Protein AF-G3GUU9-F1 (afdb_monomer_lite)

Structure (mmCIF, N/CA/C/O backbone):
data_AF-G3GUU9-F1
#
_entry.id   AF-G3GUU9-F1
#
loop_
_atom_site.group_PDB
_atom_site.id
_atom_site.type_symbol
_atom_site.label_atom_id
_atom_site.label_alt_id
_atom_site.label_comp_id
_atom_site.label_asym_id
_atom_site.label_entity_id
_atom_site.label_seq_id
_atom_site.pdbx_PDB_ins_code
_atom_site.Cartn_x
_atom_site.Cartn_y
_atom_site.Cartn_z
_atom_site.occupancy
_atom_site.B_iso_or_equiv
_atom_site.auth_seq_id
_atom_site.auth_comp_id
_atom_site.auth_asym_id
_atom_site.auth_atom_id
_atom_site.pdbx_PDB_model_num
ATOM 1 N N . MET A 1 1 ? -14.980 0.338 18.628 1.00 68.81 1 MET A N 1
ATOM 2 C CA . MET A 1 1 ? -15.513 1.383 17.748 1.00 68.81 1 MET A CA 1
ATOM 3 C C . MET A 1 1 ? -17.019 1.517 17.893 1.00 68.81 1 MET A C 1
ATOM 5 O O . MET A 1 1 ? -17.473 2.637 17.793 1.00 68.81 1 MET A O 1
ATOM 9 N N . GLY A 1 2 ? -17.783 0.462 18.231 1.00 86.56 2 GLY A N 1
ATOM 10 C CA . GLY A 1 2 ? -19.208 0.637 18.574 1.00 86.56 2 GLY A CA 1
ATOM 11 C C . GLY A 1 2 ? -20.048 1.194 17.418 1.00 86.56 2 GLY A C 1
ATOM 12 O O . GLY A 1 2 ? -21.096 1.776 17.654 1.00 86.56 2 GLY A O 1
ATOM 13 N N . CYS A 1 3 ? -19.552 1.044 16.190 1.00 91.19 3 CYS A N 1
ATOM 14 C CA . CYS A 1 3 ? -20.166 1.488 14.951 1.00 91.19 3 CYS A CA 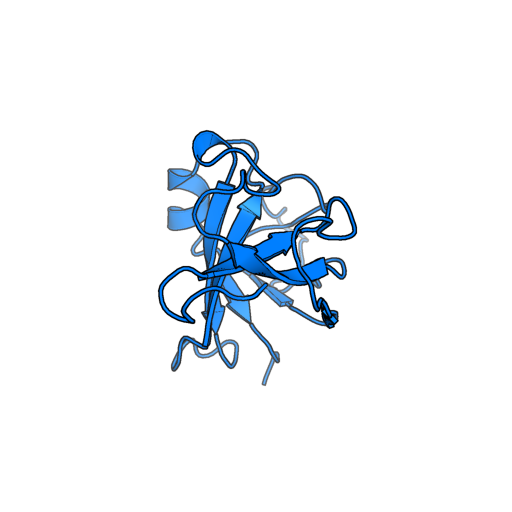1
ATOM 15 C C . CYS A 1 3 ? -20.437 0.277 14.054 1.00 91.19 3 CYS A C 1
ATOM 17 O O . CYS A 1 3 ? -19.918 -0.819 14.298 1.00 91.19 3 CYS A O 1
ATOM 19 N N . SER A 1 4 ? -21.249 0.486 13.022 1.00 95.06 4 SER A N 1
ATOM 20 C CA . SER A 1 4 ? -21.525 -0.532 12.016 1.00 95.06 4 SER A CA 1
ATOM 21 C C . SER A 1 4 ? -20.293 -0.804 11.139 1.00 95.06 4 SER A C 1
ATOM 23 O O . SER A 1 4 ? -19.448 0.071 10.940 1.00 95.06 4 SER A O 1
ATOM 25 N N . VAL A 1 5 ? -20.170 -2.037 10.636 1.00 95.31 5 VAL A N 1
ATOM 26 C CA . VAL A 1 5 ? -19.018 -2.491 9.830 1.00 95.31 5 VAL A CA 1
ATOM 27 C C . VAL A 1 5 ? -18.932 -1.744 8.497 1.00 95.31 5 VAL A C 1
ATOM 29 O O . VAL A 1 5 ? -17.839 -1.424 8.043 1.00 95.31 5 VAL A O 1
ATOM 32 N N . ASP A 1 6 ? -20.078 -1.414 7.907 1.00 95.94 6 ASP A N 1
ATOM 33 C CA . ASP A 1 6 ? -20.190 -0.614 6.681 1.00 95.94 6 ASP A CA 1
ATOM 34 C C . ASP A 1 6 ? -19.723 0.841 6.851 1.00 95.94 6 ASP A C 1
ATOM 36 O O . ASP A 1 6 ? -19.464 1.518 5.863 1.00 95.94 6 ASP A O 1
ATOM 40 N N . SER A 1 7 ? -19.572 1.311 8.092 1.00 95.69 7 SER A N 1
ATOM 41 C CA . SER A 1 7 ? -19.097 2.655 8.434 1.00 95.69 7 SER A CA 1
ATOM 42 C C . SER A 1 7 ? -17.574 2.713 8.613 1.00 95.69 7 SER A C 1
ATOM 44 O O . SER A 1 7 ? -17.040 3.709 9.110 1.00 95.69 7 SER A O 1
ATOM 46 N N . LEU A 1 8 ? -16.861 1.641 8.253 1.00 95.94 8 LEU A N 1
ATOM 47 C CA . LEU A 1 8 ? -15.406 1.547 8.315 1.00 95.94 8 LEU A CA 1
ATOM 48 C C . LEU A 1 8 ? -14.781 1.708 6.925 1.00 95.94 8 LEU A C 1
ATOM 50 O O . LEU A 1 8 ? -15.400 1.430 5.899 1.00 95.94 8 LEU A O 1
ATOM 54 N N . LYS A 1 9 ? -13.523 2.144 6.902 1.00 95.50 9 LYS A N 1
ATOM 55 C CA . LYS A 1 9 ? -12.659 2.146 5.720 1.00 95.50 9 LYS A CA 1
ATOM 56 C C . LYS A 1 9 ? -11.316 1.507 6.039 1.00 95.50 9 LYS A C 1
ATOM 58 O O . LYS A 1 9 ? -10.820 1.616 7.162 1.00 95.50 9 LYS A O 1
ATOM 63 N N . PHE A 1 10 ? -10.752 0.830 5.049 1.00 96.12 10 PHE A N 1
ATOM 64 C CA . PHE A 1 10 ? -9.432 0.225 5.136 1.00 96.12 10 PHE A CA 1
ATOM 65 C C . PHE A 1 10 ? -8.376 1.258 4.749 1.00 96.12 10 PHE A C 1
ATOM 67 O O . PHE A 1 10 ? -8.519 1.922 3.726 1.00 96.12 10 PHE A O 1
ATOM 74 N N . VAL A 1 11 ? -7.341 1.418 5.571 1.00 96.81 11 VAL A N 1
ATOM 75 C CA . VAL A 1 11 ? -6.274 2.400 5.338 1.00 96.81 11 VAL A CA 1
ATOM 76 C C . VAL A 1 11 ? -4.901 1.787 5.592 1.00 96.81 11 VAL A C 1
ATOM 78 O O . VAL A 1 11 ? -4.736 0.948 6.483 1.00 96.81 11 VAL A O 1
ATOM 81 N N . ALA A 1 12 ? -3.911 2.251 4.830 1.00 96.94 12 ALA A N 1
ATOM 82 C CA . ALA A 1 12 ? -2.499 1.926 4.994 1.00 96.94 12 ALA A CA 1
ATOM 83 C C . ALA A 1 12 ? -1.689 3.199 5.287 1.00 96.94 12 ALA A C 1
ATOM 85 O O . ALA A 1 12 ? -2.054 4.288 4.850 1.00 96.94 12 ALA A O 1
ATOM 86 N N . SER A 1 13 ? -0.599 3.078 6.047 1.00 96.88 13 SER A N 1
ATOM 87 C CA . SER A 1 13 ? 0.299 4.192 6.367 1.00 96.88 13 SER A CA 1
ATOM 88 C C . SER A 1 13 ? 1.749 3.745 6.517 1.00 96.88 13 SER A C 1
ATOM 90 O O . SER A 1 13 ? 2.069 2.841 7.292 1.00 96.88 13 SER A O 1
ATOM 92 N N . TRP A 1 14 ? 2.638 4.453 5.825 1.00 96.81 14 TRP A N 1
ATOM 93 C CA . TRP A 1 14 ? 4.090 4.433 6.010 1.00 96.81 14 TRP A CA 1
ATOM 94 C C . TRP A 1 14 ? 4.589 5.531 6.962 1.00 96.81 14 TRP A C 1
ATOM 96 O O . TRP A 1 14 ? 5.712 5.443 7.448 1.00 96.81 14 TRP A O 1
ATOM 106 N N . LYS A 1 15 ? 3.749 6.518 7.318 1.00 94.19 15 LYS A N 1
ATOM 107 C CA . LYS A 1 15 ? 4.087 7.580 8.294 1.00 94.19 15 LYS A CA 1
ATOM 108 C C . LYS A 1 15 ? 4.105 7.089 9.749 1.00 94.19 15 LYS A C 1
ATOM 110 O O . LYS A 1 15 ? 4.486 7.831 10.650 1.00 94.19 15 LYS A O 1
ATOM 115 N N . GLY A 1 16 ? 3.676 5.851 9.996 1.00 94.44 16 GLY A N 1
ATOM 116 C CA . GLY A 1 16 ? 3.630 5.240 11.321 1.00 94.44 16 GLY A CA 1
ATOM 117 C C . GLY A 1 16 ? 2.257 4.669 11.656 1.00 94.44 16 GLY A C 1
ATOM 118 O O . GLY A 1 16 ? 1.467 4.342 10.770 1.00 94.44 16 GLY A O 1
ATOM 119 N N . ARG A 1 17 ? 1.994 4.519 12.958 1.00 96.12 17 ARG A N 1
ATOM 120 C CA . ARG A 1 17 ? 0.757 3.918 13.468 1.00 96.12 17 ARG A CA 1
ATOM 121 C C . ARG A 1 17 ? -0.472 4.750 13.110 1.00 96.12 17 ARG A C 1
ATOM 123 O O . ARG A 1 17 ? -0.398 5.969 13.019 1.00 96.12 17 ARG A O 1
ATOM 130 N N . LEU A 1 18 ? -1.605 4.069 12.990 1.00 96.69 18 LEU A N 1
ATOM 131 C CA . LEU A 1 18 ? -2.929 4.631 12.739 1.00 96.69 18 LEU A CA 1
ATOM 132 C C . LEU A 1 18 ? -3.631 4.894 14.087 1.00 96.69 18 LEU A C 1
ATOM 134 O O . LEU A 1 18 ? -4.041 3.922 14.726 1.00 96.69 18 LEU A O 1
ATOM 138 N N . PRO A 1 19 ? -3.759 6.148 14.561 1.00 93.88 19 PRO A N 1
ATOM 139 C CA . PRO A 1 19 ? -4.336 6.434 15.881 1.00 93.88 19 PRO A CA 1
ATOM 140 C C . PRO A 1 19 ? -5.827 6.087 15.960 1.00 93.88 19 PRO A C 1
ATOM 142 O O . PRO A 1 19 ? -6.290 5.552 16.961 1.00 93.88 19 PRO A O 1
ATOM 145 N N . GLU A 1 20 ? -6.549 6.316 14.861 1.00 94.31 20 GLU A N 1
ATOM 146 C CA . GLU A 1 20 ? -7.994 6.075 14.745 1.00 94.31 20 GLU A CA 1
ATOM 147 C C . GLU A 1 20 ? -8.355 4.589 14.561 1.00 94.31 20 GLU A C 1
ATOM 149 O O . GLU A 1 20 ? -9.530 4.215 14.567 1.00 94.31 20 GLU A O 1
ATOM 154 N N . ALA A 1 21 ? -7.359 3.715 14.379 1.00 95.50 21 ALA A N 1
ATOM 155 C CA . ALA A 1 21 ? -7.577 2.288 14.185 1.00 95.50 21 ALA A CA 1
ATOM 156 C C . ALA A 1 21 ? -7.528 1.549 15.528 1.00 95.50 21 ALA A C 1
ATOM 158 O O . ALA A 1 21 ? -6.484 1.473 16.178 1.00 95.50 21 ALA A O 1
A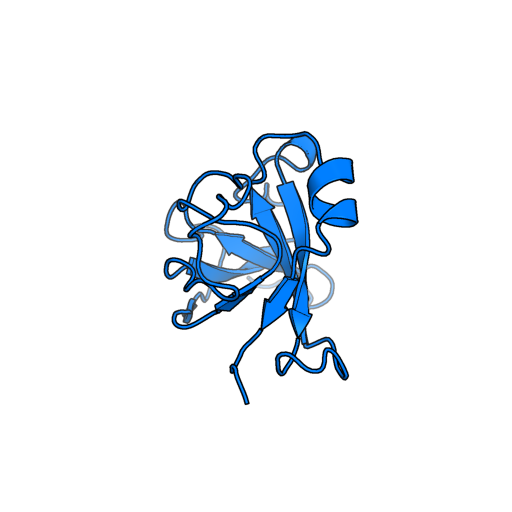TOM 159 N N . LYS A 1 22 ? -8.644 0.915 15.919 1.00 94.94 22 LYS A N 1
ATOM 160 C CA . LYS A 1 22 ? -8.700 0.093 17.148 1.00 94.94 22 LYS A CA 1
ATOM 161 C C . LYS A 1 22 ? -7.717 -1.084 17.108 1.00 94.94 22 LYS A C 1
ATOM 163 O O . LYS A 1 22 ? -7.145 -1.444 18.132 1.00 94.94 22 LYS A O 1
ATOM 168 N N . LEU A 1 23 ? -7.572 -1.706 15.940 1.00 95.62 23 LEU A N 1
ATOM 169 C CA . LEU A 1 23 ? -6.604 -2.762 15.667 1.00 95.62 23 LEU A CA 1
ATOM 170 C C . LEU A 1 23 ? -5.872 -2.401 14.378 1.00 95.62 23 LEU A C 1
ATOM 172 O O . LEU A 1 23 ? -6.498 -2.015 13.391 1.00 95.62 23 LEU A O 1
ATOM 176 N N . GLN A 1 24 ? -4.556 -2.555 14.402 1.00 96.88 24 GLN A N 1
ATOM 177 C CA . GLN A 1 24 ? -3.697 -2.352 13.248 1.00 96.88 24 GLN A CA 1
ATOM 178 C C . GLN A 1 24 ? -2.602 -3.410 13.237 1.00 96.88 24 GLN A C 1
ATOM 180 O O . GLN A 1 24 ? -2.165 -3.875 14.292 1.00 96.88 24 GLN A O 1
ATOM 185 N N . ILE A 1 25 ? -2.156 -3.764 12.041 1.00 97.62 25 ILE A N 1
ATOM 186 C CA . ILE A 1 25 ? -1.087 -4.729 11.811 1.00 97.62 25 ILE A CA 1
ATOM 187 C C . ILE A 1 25 ? 0.046 -4.060 11.047 1.00 97.62 25 ILE A C 1
ATOM 189 O O . ILE A 1 25 ? -0.191 -3.196 10.206 1.00 97.62 25 ILE A O 1
ATOM 193 N N . LYS A 1 26 ? 1.283 -4.456 11.349 1.00 97.75 26 LYS A N 1
ATOM 194 C CA . LYS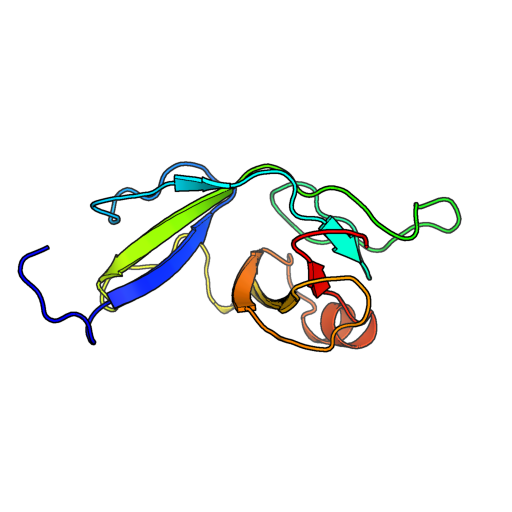 A 1 26 ? 2.449 -4.070 10.557 1.00 97.75 26 LYS A CA 1
ATOM 195 C C . LYS A 1 26 ? 2.642 -5.119 9.466 1.00 97.75 26 LYS A C 1
ATOM 197 O O . LYS A 1 26 ? 2.914 -6.272 9.787 1.00 97.75 26 LYS A O 1
ATOM 202 N N . ILE A 1 27 ? 2.495 -4.719 8.209 1.00 95.69 27 ILE A N 1
ATOM 203 C CA . ILE A 1 27 ? 2.717 -5.572 7.040 1.00 95.69 27 ILE A CA 1
ATOM 204 C C . ILE A 1 27 ? 4.080 -5.237 6.443 1.00 95.69 27 ILE A C 1
ATOM 206 O O . ILE A 1 27 ? 4.446 -4.071 6.318 1.00 95.69 27 ILE A O 1
ATOM 210 N N . SER A 1 28 ? 4.836 -6.267 6.083 1.00 96.06 28 SER A N 1
ATOM 211 C CA . SER A 1 28 ? 6.132 -6.176 5.410 1.00 96.06 28 SER A CA 1
ATOM 212 C C . SER A 1 28 ? 6.203 -7.189 4.273 1.00 96.06 28 SER A C 1
ATOM 214 O O . SER A 1 28 ? 5.407 -8.124 4.244 1.00 96.06 28 SER A O 1
ATOM 216 N N . GLY A 1 29 ? 7.184 -7.038 3.383 1.00 95.31 29 GLY A N 1
ATOM 217 C CA . GLY A 1 29 ? 7.410 -7.983 2.284 1.00 95.31 29 GLY A CA 1
ATOM 218 C C . GLY A 1 29 ? 6.510 -7.762 1.069 1.00 95.31 29 GLY A C 1
ATOM 219 O O . GLY A 1 29 ? 6.482 -8.613 0.189 1.00 95.31 29 GLY A O 1
ATOM 220 N N . LEU A 1 30 ? 5.796 -6.632 1.007 1.00 96.75 30 LEU A N 1
ATOM 221 C CA . LEU A 1 30 ? 5.151 -6.199 -0.229 1.00 96.75 30 LEU A CA 1
ATOM 222 C C . LEU A 1 30 ? 6.218 -5.855 -1.266 1.00 96.75 30 LEU A C 1
ATOM 224 O O . LEU A 1 30 ? 7.244 -5.250 -0.941 1.00 96.75 30 LEU A O 1
ATOM 228 N N . LEU A 1 31 ? 5.938 -6.229 -2.505 1.00 96.94 31 LEU A N 1
ATOM 229 C CA . LEU A 1 31 ? 6.773 -5.950 -3.661 1.00 96.94 31 LEU A CA 1
ATOM 230 C C . LEU A 1 31 ? 6.071 -4.931 -4.559 1.00 96.94 31 LEU A C 1
ATOM 232 O O . LEU A 1 31 ? 4.841 -4.894 -4.589 1.00 96.94 31 LEU A O 1
ATOM 236 N N . LEU A 1 32 ? 6.854 -4.115 -5.256 1.00 97.06 32 LEU A N 1
ATOM 237 C CA . LEU A 1 32 ? 6.413 -3.036 -6.133 1.00 97.06 32 LEU A CA 1
ATOM 238 C C . LEU A 1 32 ? 7.090 -3.161 -7.498 1.00 97.06 32 LEU A C 1
ATOM 240 O O . LEU A 1 32 ? 8.305 -3.351 -7.590 1.00 97.06 32 LEU A O 1
ATOM 244 N N . GLU A 1 33 ? 6.292 -3.001 -8.546 1.00 96.12 33 GLU A N 1
ATOM 245 C CA . GLU A 1 33 ? 6.730 -2.906 -9.939 1.00 96.12 33 GLU A CA 1
ATOM 246 C C . GLU A 1 33 ? 6.215 -1.600 -10.557 1.00 96.12 33 GLU A C 1
ATOM 248 O O . GLU A 1 33 ? 5.225 -1.031 -10.095 1.00 96.12 33 GLU A O 1
ATOM 253 N N . GLY A 1 34 ? 6.897 -1.122 -11.602 1.00 94.94 34 GLY A N 1
ATOM 254 C CA . GLY A 1 34 ? 6.536 0.081 -12.361 1.00 94.94 34 GLY A CA 1
ATOM 255 C C . GLY A 1 34 ? 7.116 1.380 -11.797 1.00 94.94 34 GLY A C 1
ATOM 256 O O . GLY A 1 34 ? 7.265 2.354 -12.528 1.00 94.94 34 GLY A O 1
ATOM 257 N N . CYS A 1 35 ? 7.512 1.398 -10.526 1.00 95.75 35 CYS A N 1
ATOM 258 C CA . CYS A 1 35 ? 8.172 2.536 -9.891 1.00 95.75 35 CYS A CA 1
ATOM 259 C C . CYS A 1 35 ? 8.979 2.104 -8.660 1.00 95.75 35 CYS A C 1
ATOM 261 O O . CYS A 1 35 ? 8.968 0.939 -8.257 1.00 95.75 35 CYS A O 1
ATOM 263 N N . SER A 1 36 ? 9.677 3.070 -8.069 1.00 95.69 36 SER A N 1
ATOM 264 C CA . SER A 1 36 ? 10.356 2.946 -6.782 1.00 95.69 36 SER A CA 1
ATOM 265 C C . SER A 1 36 ? 9.607 3.747 -5.718 1.00 95.69 36 SER A C 1
ATOM 267 O O . SER A 1 36 ? 8.933 4.730 -6.027 1.00 95.69 36 SER A O 1
ATOM 269 N N . PHE A 1 37 ? 9.723 3.335 -4.454 1.00 96.25 37 PHE A N 1
ATOM 270 C CA . PHE A 1 37 ? 9.055 3.996 -3.332 1.00 96.25 37 PHE A CA 1
ATOM 271 C C . PHE A 1 37 ? 9.976 4.139 -2.122 1.00 96.25 37 PHE A C 1
ATOM 273 O O . PHE A 1 37 ? 10.524 3.153 -1.629 1.00 96.25 37 PHE A O 1
ATOM 280 N N . ASP A 1 38 ? 10.105 5.364 -1.608 1.00 94.12 38 ASP A N 1
ATOM 281 C CA . ASP A 1 38 ? 11.008 5.701 -0.496 1.00 94.12 38 ASP A CA 1
ATOM 282 C C . ASP A 1 38 ? 10.324 5.743 0.887 1.00 94.12 38 ASP A C 1
ATOM 284 O O . ASP A 1 38 ? 10.972 6.023 1.895 1.00 94.12 38 ASP A O 1
ATOM 288 N N . GLY A 1 39 ? 9.017 5.459 0.955 1.00 93.25 39 GLY A N 1
ATOM 289 C CA . GLY A 1 39 ? 8.199 5.592 2.169 1.00 93.25 39 GLY A CA 1
ATOM 290 C C . GLY A 1 39 ? 7.341 6.854 2.214 1.00 93.25 39 GLY A C 1
ATOM 291 O O . GLY A 1 39 ? 6.361 6.895 2.960 1.00 93.25 39 GLY A O 1
ATOM 292 N N . ASN A 1 40 ? 7.673 7.856 1.402 1.00 93.50 40 ASN A N 1
ATOM 293 C CA . ASN A 1 40 ? 6.989 9.143 1.356 1.00 93.50 40 ASN A CA 1
ATOM 294 C C . ASN A 1 40 ? 6.433 9.476 -0.029 1.00 93.50 40 ASN A C 1
ATOM 296 O O . ASN A 1 40 ? 5.398 10.132 -0.099 1.00 93.50 40 ASN A O 1
ATOM 300 N N . ARG A 1 41 ? 7.099 9.066 -1.112 1.00 94.94 41 ARG A N 1
ATOM 301 C CA . ARG A 1 41 ? 6.671 9.334 -2.491 1.00 94.94 41 ARG A CA 1
ATOM 302 C C . ARG A 1 41 ? 7.141 8.258 -3.463 1.00 94.94 41 ARG A C 1
ATOM 304 O O . ARG A 1 41 ? 8.101 7.534 -3.194 1.00 94.94 41 ARG A O 1
ATOM 311 N N . LEU A 1 42 ? 6.474 8.199 -4.612 1.00 96.44 42 LEU A N 1
ATOM 312 C CA . LEU A 1 42 ? 6.910 7.405 -5.755 1.00 96.44 42 LEU A CA 1
ATOM 313 C C . LEU A 1 42 ? 8.013 8.141 -6.530 1.00 96.44 42 LEU A C 1
ATOM 315 O O . LEU A 1 42 ? 8.062 9.373 -6.559 1.00 96.44 42 LEU A O 1
ATOM 319 N N . SER A 1 43 ? 8.891 7.376 -7.168 1.00 95.62 43 SER A N 1
ATOM 320 C CA . SER A 1 43 ? 9.886 7.877 -8.113 1.00 95.62 43 SER A CA 1
ATOM 321 C C . SER A 1 43 ? 10.019 6.944 -9.311 1.00 95.62 43 SER A C 1
ATOM 323 O O . SER A 1 43 ? 9.775 5.740 -9.213 1.00 95.62 43 SER A O 1
ATOM 325 N N . GLU A 1 44 ? 10.446 7.497 -10.443 1.00 95.50 44 GLU A N 1
ATOM 326 C CA . GLU A 1 44 ? 10.774 6.710 -11.629 1.00 95.50 44 GLU A CA 1
ATOM 327 C C . GLU A 1 44 ? 11.928 5.742 -11.363 1.00 95.50 44 GLU A C 1
ATOM 329 O O . GLU A 1 44 ? 12.853 6.030 -10.596 1.00 95.50 44 GLU A O 1
ATOM 334 N N . ASN A 1 45 ? 11.873 4.604 -12.047 1.00 94.00 45 ASN A N 1
ATOM 335 C CA . ASN A 1 45 ? 12.976 3.659 -12.093 1.00 94.00 45 ASN A CA 1
ATOM 336 C C . ASN A 1 45 ? 14.072 4.167 -13.040 1.00 94.00 45 ASN A C 1
ATOM 338 O O . ASN A 1 45 ? 13.798 4.781 -14.068 1.00 94.00 45 ASN A O 1
ATOM 342 N N . GLN A 1 46 ? 15.322 3.882 -12.691 1.00 93.06 46 GLN A N 1
ATOM 343 C CA . GLN A 1 46 ? 16.499 4.124 -13.526 1.00 93.06 46 GLN A CA 1
ATOM 344 C C . GLN A 1 46 ? 16.794 2.911 -14.419 1.00 93.06 46 GLN A C 1
ATOM 346 O O . GLN A 1 46 ? 16.253 1.826 -14.207 1.00 93.06 46 GLN A O 1
ATOM 351 N N . HIS A 1 47 ? 17.682 3.072 -15.405 1.00 91.19 47 HIS A N 1
ATOM 352 C CA . HIS A 1 47 ? 18.026 2.001 -16.356 1.00 91.19 47 HIS A CA 1
ATOM 353 C C . HIS A 1 47 ? 18.579 0.726 -15.689 1.00 91.19 47 HIS A C 1
ATOM 355 O O . HIS A 1 47 ? 18.445 -0.367 -16.230 1.00 91.19 47 HIS A O 1
ATOM 361 N N . ASP A 1 48 ? 19.208 0.883 -14.528 1.00 93.88 48 ASP A N 1
ATOM 362 C CA . ASP A 1 48 ? 19.832 -0.150 -13.706 1.00 93.88 48 ASP A CA 1
ATOM 363 C C . ASP A 1 48 ? 18.959 -0.556 -12.509 1.00 93.88 48 ASP A C 1
ATOM 365 O O . ASP A 1 48 ? 19.377 -1.362 -11.676 1.00 93.88 48 ASP A O 1
ATOM 369 N N . SER A 1 49 ? 17.742 -0.011 -12.405 1.00 92.75 49 SER A N 1
ATOM 370 C CA . SER A 1 49 ? 16.810 -0.394 -11.349 1.00 92.75 49 SER A CA 1
ATOM 371 C C . SER A 1 49 ? 16.331 -1.833 -11.534 1.00 92.75 49 SER A C 1
ATOM 373 O O . SER A 1 49 ? 16.103 -2.277 -12.663 1.00 92.75 49 SER A O 1
ATOM 375 N N . PRO A 1 50 ? 16.136 -2.578 -10.434 1.00 91.56 50 PRO A N 1
ATOM 376 C CA . PRO A 1 50 ? 15.568 -3.912 -10.520 1.00 91.56 50 PRO A CA 1
ATOM 377 C C . PRO A 1 50 ? 14.133 -3.839 -11.058 1.00 91.56 50 PRO A C 1
ATOM 379 O O . PRO A 1 50 ? 13.405 -2.887 -10.780 1.00 91.56 50 PRO A O 1
ATOM 382 N N . SER A 1 51 ? 13.699 -4.877 -11.779 1.00 90.25 51 SER A N 1
ATOM 383 C CA . SER A 1 51 ? 12.320 -4.964 -12.288 1.00 90.25 51 SER A CA 1
ATOM 384 C C . SER A 1 51 ? 11.280 -4.956 -11.162 1.00 90.25 51 SER A C 1
ATOM 386 O O . SER A 1 51 ? 10.176 -4.457 -11.343 1.00 90.25 51 SER A O 1
ATOM 388 N N . VAL A 1 52 ? 11.659 -5.474 -9.989 1.00 93.25 52 VAL A N 1
ATOM 389 C CA . VAL A 1 52 ? 10.828 -5.537 -8.786 1.00 93.25 52 VAL A CA 1
ATOM 390 C C . VAL A 1 52 ? 11.611 -4.989 -7.600 1.00 93.25 52 VAL A C 1
ATOM 392 O O . VAL A 1 52 ? 12.760 -5.375 -7.377 1.00 93.25 52 VAL A O 1
ATOM 395 N N . SER A 1 53 ? 10.976 -4.126 -6.810 1.00 93.88 53 SER A N 1
ATOM 396 C CA . SER A 1 53 ? 11.549 -3.551 -5.593 1.00 93.88 53 SER A CA 1
ATOM 397 C C . SER A 1 53 ? 10.735 -3.926 -4.353 1.00 93.88 53 SER A C 1
ATOM 399 O O . SER A 1 53 ? 9.521 -4.111 -4.410 1.00 93.88 53 SER A O 1
ATOM 401 N N . SER A 1 54 ? 11.407 -4.063 -3.211 1.00 93.81 54 SER A N 1
ATOM 402 C CA . SER A 1 54 ? 10.737 -4.275 -1.925 1.00 93.81 54 SER A CA 1
ATOM 403 C C . SER A 1 54 ? 10.231 -2.953 -1.362 1.00 93.81 54 SER A C 1
ATOM 405 O O . SER A 1 54 ? 10.953 -1.958 -1.351 1.00 93.81 54 SER A O 1
ATOM 407 N N . VAL A 1 55 ? 9.023 -2.965 -0.809 1.00 95.75 55 VAL A N 1
ATOM 408 C CA . VAL A 1 55 ? 8.409 -1.796 -0.174 1.00 95.75 55 VAL A CA 1
ATOM 409 C C . VAL A 1 55 ? 8.700 -1.796 1.324 1.00 95.75 55 VAL A C 1
ATOM 411 O O . VAL A 1 55 ? 8.722 -2.845 1.978 1.00 95.75 55 VAL A O 1
ATOM 414 N N . LEU A 1 56 ? 8.888 -0.604 1.898 1.00 95.88 56 LEU A N 1
ATOM 415 C CA . LEU A 1 56 ? 9.004 -0.445 3.346 1.00 95.88 56 LEU A CA 1
ATOM 416 C C . LEU A 1 56 ? 7.773 -1.024 4.070 1.00 95.88 56 LEU A C 1
ATOM 418 O O . LEU A 1 56 ? 6.658 -0.961 3.544 1.00 95.88 56 LEU A O 1
ATOM 422 N N . PRO A 1 57 ? 7.928 -1.555 5.296 1.00 97.12 57 PRO A N 1
ATOM 423 C CA . PRO A 1 57 ? 6.785 -2.000 6.077 1.00 97.12 57 PRO A CA 1
ATOM 424 C C . PRO A 1 57 ? 5.801 -0.859 6.357 1.00 97.12 57 PRO A C 1
ATOM 426 O O . PRO A 1 57 ? 6.219 0.245 6.703 1.00 97.12 57 PRO A O 1
ATOM 429 N N . CYS A 1 58 ? 4.506 -1.148 6.304 1.00 97.19 58 CYS A N 1
ATOM 430 C CA . CYS A 1 58 ? 3.441 -0.193 6.609 1.00 97.19 58 CYS A CA 1
ATOM 431 C C . CYS A 1 58 ? 2.501 -0.717 7.691 1.00 97.19 58 CYS A C 1
ATOM 433 O O . CYS A 1 58 ? 2.453 -1.913 7.985 1.00 97.19 58 CYS A O 1
ATOM 435 N N . PHE A 1 59 ? 1.744 0.192 8.294 1.00 97.94 59 PHE A N 1
ATOM 436 C CA . PHE A 1 59 ? 0.637 -0.144 9.176 1.00 97.94 59 PHE A CA 1
ATOM 437 C C . PHE A 1 59 ? -0.658 -0.159 8.379 1.00 97.94 59 PHE A C 1
ATOM 439 O O . PHE A 1 59 ? -0.946 0.797 7.666 1.00 97.94 59 PHE A O 1
ATOM 446 N N . MET A 1 60 ? -1.446 -1.220 8.528 1.00 97.69 60 MET A N 1
ATOM 447 C CA . MET A 1 60 ? -2.767 -1.337 7.919 1.00 97.69 60 MET A CA 1
ATOM 448 C C . MET A 1 60 ? -3.828 -1.599 8.982 1.00 97.69 60 MET A C 1
ATOM 450 O O . MET A 1 60 ? -3.575 -2.293 9.972 1.00 97.69 60 MET A O 1
ATOM 454 N N . GLY A 1 61 ? -5.022 -1.051 8.783 1.00 97.12 61 GLY A N 1
ATOM 455 C CA . GLY A 1 61 ? -6.126 -1.215 9.718 1.00 97.12 61 GLY A CA 1
ATOM 456 C C . GLY A 1 61 ? -7.427 -0.602 9.222 1.00 97.12 61 GLY A C 1
ATOM 457 O O . GLY A 1 61 ? -7.485 0.015 8.162 1.00 97.12 61 GLY A O 1
ATOM 458 N N . TRP A 1 62 ? -8.474 -0.783 10.023 1.00 97.06 62 TRP A N 1
ATOM 459 C CA . TRP A 1 62 ? -9.790 -0.202 9.773 1.00 97.06 62 TRP A CA 1
ATOM 460 C C . TRP A 1 62 ? -9.998 1.028 10.652 1.00 97.06 62 TRP A C 1
ATOM 462 O O . TRP A 1 62 ? -9.809 0.953 11.870 1.00 97.06 62 TRP A O 1
ATOM 472 N N . THR A 1 63 ? -10.422 2.132 10.044 1.00 96.31 63 THR A N 1
ATOM 473 C CA . THR A 1 63 ? -10.803 3.375 10.730 1.00 96.31 63 THR A CA 1
ATOM 474 C C . THR A 1 63 ? -12.247 3.747 10.381 1.00 96.31 63 THR A C 1
ATOM 476 O O . THR A 1 63 ? -12.769 3.269 9.371 1.00 96.31 63 THR A O 1
ATOM 479 N N . PRO A 1 64 ? -12.943 4.565 11.189 1.00 95.62 64 PRO A N 1
ATOM 480 C CA . PRO A 1 64 ? -14.255 5.079 10.805 1.00 95.62 64 PRO A CA 1
ATOM 481 C C . PRO A 1 64 ? -14.169 5.929 9.528 1.00 95.62 64 PRO A C 1
ATOM 483 O O . PRO A 1 64 ? -13.215 6.676 9.324 1.00 95.62 64 PRO A O 1
ATOM 486 N N . GLN A 1 65 ? -15.176 5.859 8.658 1.00 93.94 65 GLN A N 1
ATOM 487 C CA . GLN A 1 65 ? -15.170 6.602 7.389 1.00 93.94 65 GLN A CA 1
ATOM 488 C C . GLN A 1 65 ? -15.064 8.120 7.576 1.00 93.94 65 GLN A C 1
ATOM 490 O O . GLN A 1 65 ? -14.393 8.782 6.780 1.00 93.94 65 GLN A O 1
ATOM 495 N N . SER A 1 66 ? -15.661 8.642 8.651 1.00 91.06 66 SER A N 1
ATOM 496 C CA . SER A 1 66 ? -15.686 10.063 9.006 1.00 91.06 66 SER A CA 1
ATOM 497 C C . SER A 1 66 ? -14.345 10.629 9.486 1.00 91.06 66 SER A C 1
ATOM 499 O O . SER A 1 66 ? -14.217 11.847 9.583 1.00 91.06 66 SER A O 1
ATOM 501 N N . THR A 1 67 ? -13.345 9.795 9.793 1.00 91.94 67 THR A N 1
ATOM 502 C CA . THR A 1 67 ? -12.028 10.284 10.227 1.00 91.94 67 THR A CA 1
ATOM 503 C C . THR A 1 67 ? -11.161 10.653 9.031 1.00 91.94 67 THR A C 1
ATOM 505 O O . THR A 1 67 ? -11.225 10.007 7.985 1.00 91.94 67 THR A O 1
ATOM 508 N N . TYR A 1 68 ? -10.274 11.632 9.180 1.00 89.50 68 TYR A N 1
ATOM 509 C CA . TYR A 1 68 ? -9.274 11.918 8.151 1.00 89.50 68 TYR A CA 1
ATOM 510 C C . TYR A 1 68 ? -8.335 10.719 7.945 1.00 89.50 68 TYR A C 1
ATOM 512 O O . TYR A 1 68 ? -8.029 9.977 8.881 1.00 89.50 68 TYR A O 1
ATOM 520 N N . GLY A 1 69 ? -7.943 10.485 6.691 1.00 89.00 69 GLY A N 1
ATOM 521 C CA . GLY A 1 69 ? -6.952 9.468 6.347 1.00 89.00 69 GLY A CA 1
ATOM 522 C C . GLY A 1 69 ? -5.527 9.908 6.715 1.00 89.00 69 GLY A C 1
ATOM 523 O O . GLY A 1 69 ? -5.303 11.079 7.019 1.00 89.00 69 GLY A O 1
ATOM 524 N N . PRO A 1 70 ? -4.545 8.991 6.670 1.00 92.19 70 PRO A N 1
ATOM 525 C CA . PRO A 1 70 ? -3.136 9.319 6.926 1.00 92.19 70 PRO A CA 1
ATOM 526 C C . PRO A 1 70 ? -2.499 10.216 5.845 1.00 92.19 70 PRO A C 1
ATOM 528 O O . PRO A 1 70 ? -1.428 10.797 6.063 1.00 92.19 70 PRO A O 1
ATOM 531 N N . TYR A 1 71 ? -3.153 10.332 4.689 1.00 93.00 71 TYR A N 1
ATOM 532 C CA . TYR A 1 71 ? -2.715 11.107 3.536 1.00 93.00 71 TYR A CA 1
ATOM 533 C C . TYR A 1 71 ? -3.872 11.929 2.966 1.00 93.00 71 TYR A C 1
ATOM 535 O O . TYR A 1 71 ? -5.039 11.556 3.127 1.00 93.00 71 TYR A O 1
ATOM 543 N N . SER A 1 72 ? -3.540 13.039 2.303 1.00 89.88 72 SER A N 1
ATOM 544 C CA . SER A 1 72 ? -4.510 13.789 1.509 1.00 89.88 72 SER A CA 1
ATOM 545 C C . SER A 1 72 ? -4.890 12.982 0.259 1.00 89.88 72 SER A C 1
ATOM 547 O O . SER A 1 72 ? -3.991 12.403 -0.356 1.00 89.88 72 SER A O 1
ATOM 549 N N . PRO A 1 73 ? -6.170 12.958 -0.161 1.00 86.00 73 PRO A N 1
ATOM 550 C CA . PRO A 1 73 ? -6.585 12.287 -1.395 1.00 86.00 73 PRO A CA 1
ATOM 551 C C . PRO A 1 73 ? -5.800 12.743 -2.633 1.00 86.00 73 PRO A C 1
ATOM 553 O O . PRO A 1 73 ? -5.496 11.928 -3.495 1.00 86.00 73 PRO A O 1
ATOM 556 N N . ASP A 1 74 ? -5.408 14.018 -2.685 1.00 88.50 74 ASP A N 1
ATOM 557 C CA . ASP A 1 74 ? -4.685 14.596 -3.827 1.00 88.50 74 ASP A CA 1
ATOM 558 C C . ASP A 1 74 ? -3.198 14.193 -3.873 1.00 88.50 74 ASP A C 1
ATOM 560 O O . ASP A 1 74 ? -2.538 14.317 -4.905 1.00 88.50 74 ASP A O 1
ATOM 564 N N . GLU A 1 75 ? -2.655 13.692 -2.760 1.00 90.38 75 GLU A N 1
ATOM 565 C CA . GLU A 1 75 ? -1.249 13.285 -2.632 1.00 90.38 75 GLU A CA 1
ATOM 566 C C . GLU A 1 75 ? -1.047 11.778 -2.833 1.00 90.38 75 GLU A C 1
ATOM 568 O O . GLU A 1 75 ? 0.092 11.298 -2.853 1.00 90.38 75 GLU A O 1
ATOM 573 N N . CYS A 1 76 ? -2.134 11.024 -2.986 1.00 95.06 76 CYS A N 1
ATOM 574 C CA . CYS A 1 76 ? -2.124 9.573 -3.080 1.00 95.06 76 CYS A CA 1
ATOM 575 C C . CYS A 1 76 ? -2.580 9.070 -4.443 1.00 95.06 76 CYS A C 1
ATOM 577 O O . CYS A 1 76 ? -3.352 9.707 -5.149 1.00 95.06 76 CYS A O 1
ATOM 579 N N . ILE A 1 77 ? -2.120 7.868 -4.770 1.00 96.44 77 ILE A N 1
ATOM 580 C CA . ILE A 1 77 ? -2.669 7.051 -5.843 1.00 96.44 77 ILE A CA 1
ATOM 581 C C . ILE A 1 77 ? -3.116 5.712 -5.260 1.00 96.44 77 ILE A C 1
ATOM 583 O O . ILE A 1 77 ? -2.429 5.135 -4.414 1.00 96.44 77 ILE A O 1
ATOM 587 N N . SER A 1 78 ? -4.270 5.221 -5.707 1.00 96.19 78 SER A N 1
ATOM 588 C CA . SER A 1 78 ? -4.770 3.909 -5.303 1.00 96.19 78 SER A CA 1
ATOM 589 C C . SER A 1 78 ? -4.120 2.832 -6.168 1.00 96.19 78 SER A C 1
ATOM 591 O O . SER A 1 78 ? -4.425 2.723 -7.357 1.00 96.19 78 SER A O 1
ATOM 593 N N . LEU A 1 79 ? -3.201 2.055 -5.589 1.00 97.25 79 LEU A N 1
ATOM 594 C CA . LEU A 1 79 ? -2.517 0.973 -6.298 1.00 97.25 79 LEU A CA 1
ATOM 595 C C . LEU A 1 79 ? -3.168 -0.380 -5.991 1.00 97.25 79 LEU A C 1
ATOM 597 O O . LEU A 1 79 ? -3.444 -0.674 -4.821 1.00 97.25 79 LEU A O 1
ATOM 601 N N . PRO A 1 80 ? -3.376 -1.236 -7.008 1.00 97.75 80 PRO A N 1
ATOM 602 C CA . PRO A 1 80 ? -3.842 -2.594 -6.789 1.00 97.75 80 PRO A CA 1
ATOM 603 C C . PRO A 1 80 ? -2.748 -3.439 -6.131 1.00 97.75 80 PRO A C 1
ATOM 605 O O . PRO A 1 80 ? -1.576 -3.384 -6.510 1.00 97.75 80 PRO A O 1
ATOM 608 N N . VAL A 1 81 ? -3.157 -4.261 -5.167 1.00 97.88 81 VAL A N 1
ATOM 609 C CA . VAL A 1 81 ? -2.342 -5.322 -4.574 1.00 97.88 81 VAL A CA 1
ATOM 610 C C . VAL A 1 81 ? -2.785 -6.648 -5.176 1.00 97.88 81 VAL A C 1
ATOM 612 O O . VAL A 1 81 ? -3.864 -7.154 -4.859 1.00 97.88 81 VAL A O 1
ATOM 615 N N . TYR A 1 82 ? -1.956 -7.219 -6.039 1.00 97.81 82 TYR A N 1
ATOM 616 C CA . TYR A 1 82 ? -2.187 -8.522 -6.648 1.00 97.81 82 TYR A CA 1
ATOM 617 C C . TYR A 1 82 ? -1.677 -9.663 -5.768 1.00 97.81 82 TYR A C 1
ATOM 619 O O . TYR A 1 82 ? -0.808 -9.496 -4.907 1.00 97.81 82 TYR A O 1
ATOM 627 N N . THR A 1 83 ? -2.200 -10.865 -6.003 1.00 96.38 83 THR A N 1
ATOM 628 C CA . THR A 1 83 ? -1.661 -12.077 -5.377 1.00 96.38 83 THR A CA 1
ATOM 629 C C . THR A 1 83 ? -0.213 -12.333 -5.777 1.00 96.38 83 THR A C 1
ATOM 631 O O . THR A 1 83 ? 0.552 -12.803 -4.944 1.00 96.38 83 THR A O 1
ATOM 634 N N . SER A 1 84 ? 0.156 -12.027 -7.020 1.00 94.75 84 SER A N 1
ATOM 635 C CA . SER A 1 84 ? 1.471 -12.296 -7.606 1.00 94.75 84 SER A CA 1
ATOM 636 C C . SER A 1 84 ? 1.713 -11.446 -8.862 1.00 94.75 84 SER A C 1
ATOM 638 O O . SER A 1 84 ? 0.844 -10.657 -9.248 1.00 94.75 84 SER A O 1
ATOM 640 N N . ALA A 1 85 ? 2.889 -11.588 -9.481 1.00 91.56 85 ALA A N 1
ATOM 641 C CA . ALA A 1 85 ? 3.311 -10.808 -10.647 1.00 91.56 85 ALA A CA 1
ATOM 642 C C . ALA A 1 85 ? 2.472 -11.071 -11.916 1.00 91.56 85 ALA A C 1
ATOM 644 O O . ALA A 1 85 ? 2.455 -10.241 -12.819 1.00 91.56 85 ALA A O 1
ATOM 645 N N . GLU A 1 86 ? 1.719 -12.173 -11.975 1.00 93.62 86 GLU A N 1
ATOM 646 C CA . GLU A 1 86 ? 0.822 -12.502 -13.093 1.00 93.62 86 GLU A CA 1
ATOM 647 C C . GLU A 1 86 ? -0.409 -11.581 -13.164 1.00 93.62 86 GLU A C 1
ATOM 649 O O . GLU A 1 86 ? -1.071 -11.511 -14.194 1.00 93.62 86 GLU A O 1
ATOM 654 N N . ARG A 1 87 ? -0.709 -10.842 -12.084 1.00 93.94 87 ARG A N 1
ATOM 655 C CA . ARG A 1 87 ? -1.834 -9.891 -11.992 1.00 93.94 87 ARG A CA 1
ATOM 656 C C . ARG A 1 87 ? -3.229 -10.508 -12.216 1.00 93.94 87 ARG A C 1
ATOM 658 O O . ARG A 1 87 ? -4.181 -9.793 -12.516 1.00 93.94 87 ARG A O 1
ATOM 665 N N . ASP A 1 88 ? -3.385 -11.808 -11.965 1.00 94.94 88 ASP A N 1
ATOM 666 C CA . ASP A 1 88 ? -4.653 -12.534 -12.160 1.00 94.94 88 ASP A CA 1
ATOM 667 C C . ASP A 1 88 ? -5.768 -12.119 -11.188 1.00 94.94 88 ASP A C 1
ATOM 669 O O . ASP A 1 88 ? -6.955 -12.157 -11.522 1.00 94.94 88 ASP A O 1
ATOM 673 N N . ARG A 1 89 ? -5.410 -11.760 -9.946 1.00 95.81 89 ARG A N 1
ATOM 674 C CA . ARG A 1 89 ? -6.383 -11.463 -8.887 1.00 95.81 89 ARG A CA 1
ATOM 675 C C . ARG A 1 89 ? -5.954 -10.302 -8.004 1.00 95.81 89 ARG A C 1
ATOM 677 O O . ARG A 1 89 ? -4.914 -10.358 -7.347 1.00 95.81 89 ARG A O 1
ATOM 684 N N . VAL A 1 90 ? -6.826 -9.299 -7.915 1.00 97.56 90 VAL A N 1
ATOM 685 C CA . VAL A 1 90 ? -6.709 -8.191 -6.960 1.00 97.56 90 VAL A CA 1
ATOM 686 C C . VAL A 1 90 ? -7.180 -8.648 -5.578 1.00 97.56 90 VAL A C 1
ATOM 688 O O . VAL A 1 90 ? -8.255 -9.233 -5.430 1.00 97.56 90 VAL A O 1
ATOM 691 N N . VAL A 1 91 ? -6.363 -8.380 -4.563 1.00 97.19 91 VAL A N 1
ATOM 692 C CA . VAL A 1 91 ? -6.663 -8.637 -3.148 1.00 97.19 91 VAL A CA 1
ATOM 693 C C . VAL A 1 91 ? -7.335 -7.419 -2.521 1.00 97.19 91 VAL A C 1
ATOM 695 O O . VAL A 1 91 ? -8.356 -7.546 -1.853 1.00 97.19 91 VAL A O 1
ATOM 698 N N . THR A 1 92 ? -6.760 -6.240 -2.744 1.00 97.31 92 THR A N 1
ATOM 699 C CA . THR A 1 92 ? -7.280 -4.936 -2.318 1.00 97.31 92 THR A CA 1
ATOM 700 C C . THR A 1 92 ? -6.597 -3.844 -3.132 1.00 97.31 92 THR A C 1
ATOM 702 O O . THR A 1 92 ? -5.564 -4.096 -3.750 1.00 97.31 92 THR A O 1
ATOM 705 N N . ASN A 1 93 ? -7.118 -2.625 -3.063 1.00 96.88 93 ASN A N 1
ATOM 706 C CA . ASN A 1 93 ? -6.353 -1.432 -3.403 1.00 96.88 93 ASN A CA 1
ATOM 707 C C . ASN A 1 93 ? -5.835 -0.789 -2.113 1.00 96.88 93 ASN A C 1
ATOM 709 O O . ASN A 1 93 ? -6.501 -0.879 -1.075 1.00 96.88 93 ASN A O 1
ATOM 713 N N . ILE A 1 94 ? -4.654 -0.176 -2.164 1.00 96.12 94 ILE A N 1
ATOM 714 C CA . ILE A 1 94 ? -4.132 0.646 -1.070 1.00 96.12 94 ILE A CA 1
ATOM 715 C C . ILE A 1 94 ? -3.669 1.996 -1.599 1.00 96.12 94 ILE A C 1
ATOM 717 O O . ILE A 1 94 ? -3.068 2.082 -2.670 1.00 96.12 94 ILE A O 1
ATOM 721 N N . ASP A 1 95 ? -3.929 3.042 -0.824 1.00 96.00 95 ASP A N 1
ATOM 722 C CA . ASP A 1 95 ? -3.503 4.391 -1.168 1.00 96.00 95 ASP A CA 1
ATOM 723 C C . ASP A 1 95 ? -2.026 4.574 -0.800 1.00 96.00 95 ASP A C 1
ATOM 725 O O . ASP A 1 95 ? -1.627 4.422 0.359 1.00 96.00 95 ASP A O 1
ATOM 729 N N . VAL A 1 96 ? -1.209 4.881 -1.807 1.00 96.75 96 VAL A N 1
ATOM 730 C CA . VAL A 1 96 ? 0.238 5.090 -1.688 1.00 96.75 96 VAL A CA 1
ATOM 731 C C . VAL A 1 96 ? 0.533 6.564 -1.943 1.00 96.75 96 VAL A C 1
ATOM 733 O O . VAL A 1 96 ? 0.054 7.107 -2.941 1.00 96.75 96 VAL A O 1
ATOM 736 N N . PRO A 1 97 ? 1.290 7.254 -1.072 1.00 96.12 97 PRO A N 1
ATOM 737 C CA . PRO A 1 97 ? 1.644 8.641 -1.325 1.00 96.12 97 PRO A CA 1
ATOM 738 C C . PRO A 1 97 ? 2.567 8.709 -2.548 1.00 96.12 97 PRO A C 1
ATOM 740 O O . PRO A 1 97 ? 3.602 8.046 -2.607 1.00 96.12 97 PRO A O 1
ATOM 743 N N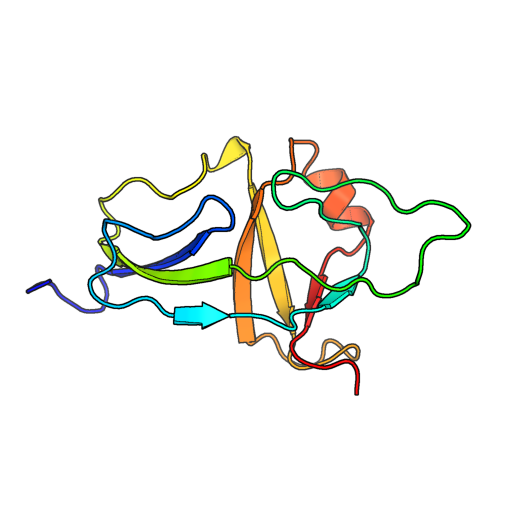 . CYS A 1 98 ? 2.156 9.477 -3.553 1.00 94.19 98 CYS A N 1
ATOM 744 C CA . CYS A 1 98 ? 2.761 9.467 -4.884 1.00 94.19 98 CYS A CA 1
ATOM 745 C C . CYS A 1 98 ? 3.516 10.752 -5.231 1.00 94.19 98 CYS A C 1
ATOM 747 O O . CYS A 1 98 ? 4.275 10.765 -6.193 1.00 94.19 98 CYS A O 1
ATOM 749 N N . GLY A 1 99 ? 3.354 11.814 -4.435 1.00 89.50 99 GLY A N 1
ATOM 750 C CA . GLY A 1 99 ? 3.998 13.107 -4.689 1.00 89.50 99 GLY A CA 1
ATOM 751 C C . GLY A 1 99 ? 3.400 13.885 -5.869 1.00 89.50 99 GLY A C 1
ATOM 752 O O . GLY A 1 99 ? 4.015 14.846 -6.325 1.00 89.50 99 GLY A O 1
ATOM 753 N N . GLY A 1 100 ? 2.215 13.490 -6.346 1.00 89.06 100 GLY A N 1
ATOM 754 C CA . GLY A 1 100 ? 1.551 14.057 -7.519 1.00 89.06 100 GLY A CA 1
ATOM 755 C C . GLY A 1 100 ? 1.791 13.242 -8.794 1.00 89.06 100 GLY A C 1
ATOM 756 O O . GLY A 1 100 ? 2.312 12.129 -8.750 1.00 89.06 100 GLY A O 1
ATOM 757 N N . ASN A 1 101 ? 1.375 13.810 -9.930 1.00 88.00 101 ASN A N 1
ATOM 758 C CA . ASN A 1 101 ? 1.475 13.210 -11.266 1.00 88.00 101 ASN A CA 1
ATOM 759 C C . ASN A 1 101 ? 0.902 11.780 -11.353 1.00 88.00 101 ASN A C 1
ATOM 761 O O . ASN A 1 101 ? 1.560 10.850 -11.810 1.00 88.00 101 ASN A O 1
ATOM 765 N N . GLN A 1 102 ? -0.334 11.596 -10.879 1.00 93.81 102 GLN A N 1
ATOM 766 C CA . GLN A 1 102 ? -0.975 10.278 -10.784 1.00 93.81 102 GLN A CA 1
ATOM 767 C C . GLN A 1 102 ? -1.026 9.548 -12.137 1.00 93.81 102 GLN A C 1
ATOM 769 O O . GLN A 1 102 ? -0.743 8.352 -12.192 1.00 93.81 102 GLN A O 1
ATOM 774 N N . ASP A 1 103 ? -1.296 10.273 -13.227 1.00 93.94 103 ASP A N 1
ATOM 775 C CA . ASP A 1 103 ? -1.361 9.718 -14.585 1.00 93.94 103 ASP A CA 1
ATOM 776 C C . ASP A 1 103 ? -0.058 9.031 -15.005 1.00 93.94 103 ASP A C 1
ATOM 778 O O . ASP A 1 103 ? -0.089 7.985 -15.655 1.00 93.94 103 ASP A O 1
ATOM 782 N N . GLN A 1 104 ? 1.090 9.568 -14.590 1.00 94.88 104 GLN A N 1
ATOM 783 C CA . GLN A 1 104 ? 2.385 8.956 -14.860 1.00 94.88 104 GLN A CA 1
ATOM 784 C C . GLN A 1 104 ? 2.488 7.570 -14.213 1.00 94.88 104 GLN A C 1
ATOM 786 O O . GLN A 1 104 ? 2.887 6.608 -14.866 1.00 94.88 104 GLN A O 1
ATOM 791 N N . TRP A 1 105 ? 2.097 7.435 -12.945 1.00 95.69 105 TRP A N 1
ATOM 792 C CA . TRP A 1 105 ? 2.183 6.158 -12.229 1.00 95.69 105 TRP A CA 1
ATOM 793 C C . TRP A 1 105 ? 1.212 5.113 -12.785 1.00 95.69 105 TRP A C 1
ATOM 795 O O . TRP A 1 105 ? 1.536 3.923 -12.810 1.00 95.69 105 TRP A O 1
ATOM 805 N N . ILE A 1 106 ? 0.065 5.560 -13.306 1.00 94.25 106 ILE A N 1
ATOM 806 C CA . ILE A 1 106 ? -0.867 4.712 -14.059 1.00 94.25 106 ILE A CA 1
ATOM 807 C C . ILE A 1 106 ? -0.204 4.216 -15.352 1.00 94.25 106 ILE A C 1
ATOM 809 O O . ILE A 1 106 ? -0.237 3.019 -15.634 1.00 94.25 106 ILE A O 1
ATOM 813 N N . GL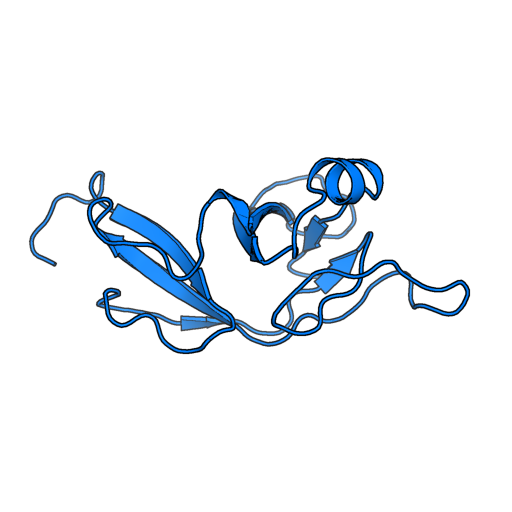N A 1 107 ? 0.437 5.104 -16.119 1.00 94.94 107 GLN A N 1
ATOM 814 C CA . GLN A 1 107 ? 1.122 4.754 -17.372 1.00 94.94 107 GLN A CA 1
ATOM 815 C C . GLN A 1 107 ? 2.318 3.820 -17.159 1.00 94.94 107 GLN A C 1
ATOM 817 O O . GLN A 1 107 ? 2.553 2.932 -17.977 1.00 94.94 107 GLN A O 1
ATOM 822 N N . CYS A 1 108 ? 3.037 3.966 -16.045 1.00 93.06 108 CYS A N 1
ATOM 823 C CA . CYS A 1 108 ? 4.108 3.052 -15.646 1.00 93.06 108 CYS A CA 1
ATOM 824 C C . CYS A 1 108 ? 3.592 1.678 -15.182 1.00 93.06 108 CYS A C 1
ATOM 826 O O . CYS A 1 108 ? 4.393 0.789 -14.893 1.00 93.06 108 CYS A O 1
ATOM 828 N N . GLY A 1 109 ? 2.271 1.490 -15.085 1.00 94.38 109 GLY A N 1
ATOM 829 C CA . GLY A 1 109 ? 1.666 0.235 -14.654 1.00 94.38 109 GLY A CA 1
ATOM 830 C C . GLY A 1 109 ? 1.993 -0.117 -13.204 1.00 94.38 109 GLY A C 1
ATOM 831 O O . GLY A 1 109 ? 2.108 -1.311 -12.900 1.00 94.38 109 GLY A O 1
ATOM 832 N N . ALA A 1 110 ? 2.154 0.899 -12.344 1.00 96.75 110 ALA A N 1
ATOM 833 C CA . ALA A 1 110 ? 2.536 0.735 -10.947 1.00 96.75 110 ALA A CA 1
ATOM 834 C C . ALA A 1 110 ? 1.573 -0.208 -10.212 1.00 96.75 110 ALA A C 1
ATOM 836 O O . ALA A 1 110 ? 0.353 -0.031 -10.248 1.00 96.75 110 ALA A O 1
ATOM 837 N N . ALA A 1 111 ? 2.117 -1.230 -9.556 1.00 97.44 111 ALA A N 1
ATOM 838 C CA . ALA A 1 111 ? 1.319 -2.234 -8.862 1.00 97.44 111 ALA A CA 1
ATOM 839 C C . ALA A 1 111 ? 2.102 -2.900 -7.733 1.00 97.44 111 ALA A C 1
ATOM 841 O O . ALA A 1 111 ? 3.324 -3.043 -7.798 1.00 97.44 111 ALA A O 1
ATOM 842 N N . LEU A 1 112 ? 1.366 -3.347 -6.718 1.00 97.50 112 LEU A N 1
ATOM 843 C CA . LEU A 1 112 ? 1.903 -4.087 -5.586 1.00 97.50 112 LEU A CA 1
ATOM 844 C C . LEU A 1 112 ? 1.548 -5.566 -5.694 1.00 97.50 112 LEU A C 1
ATOM 846 O O . LEU A 1 112 ? 0.513 -5.920 -6.258 1.00 97.50 112 LEU A O 1
ATOM 850 N N . PHE A 1 113 ? 2.359 -6.437 -5.104 1.00 95.94 113 PHE A N 1
ATOM 851 C CA . PHE A 1 113 ? 2.046 -7.865 -5.027 1.00 95.94 113 PHE A CA 1
ATOM 852 C C . PHE A 1 113 ? 2.564 -8.519 -3.746 1.00 95.94 113 PHE A C 1
ATOM 854 O O . PHE A 1 113 ? 3.542 -8.077 -3.139 1.00 95.94 113 PHE A O 1
ATOM 861 N N . LEU A 1 114 ? 1.855 -9.570 -3.315 1.00 94.44 114 LEU A N 1
ATOM 862 C CA . LEU A 1 114 ? 2.132 -10.296 -2.068 1.00 94.44 114 LEU A CA 1
ATOM 863 C C . LEU A 1 114 ? 3.326 -11.256 -2.170 1.00 94.44 114 LEU A C 1
ATOM 865 O O . LEU A 1 114 ? 3.957 -11.561 -1.161 1.00 94.44 114 LEU A O 1
ATOM 869 N N . LYS A 1 115 ? 3.606 -11.768 -3.370 1.00 88.56 115 LYS A N 1
ATOM 870 C CA . LYS A 1 115 ? 4.709 -12.694 -3.657 1.00 88.56 115 LYS A CA 1
ATOM 871 C C . LYS A 1 115 ? 5.144 -12.555 -5.111 1.00 88.56 115 LYS A C 1
ATOM 873 O O . LYS A 1 115 ? 4.349 -12.164 -5.956 1.00 88.56 115 LYS A O 1
ATOM 878 N N . ASN A 1 116 ? 6.400 -12.886 -5.393 1.00 75.06 116 ASN A N 1
ATOM 879 C CA . ASN A 1 116 ? 6.950 -12.790 -6.745 1.00 75.06 116 ASN A CA 1
ATOM 880 C C . ASN A 1 116 ? 6.558 -13.983 -7.643 1.00 75.06 116 ASN A C 1
ATOM 882 O O . ASN A 1 116 ? 6.516 -13.827 -8.855 1.00 75.06 116 ASN A O 1
ATOM 886 N N . GLN A 1 117 ? 6.286 -15.158 -7.051 1.00 60.06 117 GLN A N 1
ATOM 887 C CA . GLN A 1 117 ? 5.855 -16.402 -7.714 1.00 60.06 117 GLN A CA 1
ATOM 888 C C . GLN A 1 117 ? 4.886 -17.178 -6.820 1.00 60.06 117 GLN A C 1
ATOM 890 O O . GLN A 1 117 ? 5.063 -17.182 -5.582 1.00 60.06 117 GLN A O 1
#

Secondary structure (DSSP, 8-state):
--S-GGGEEEEEESSS--TT-SSEEEE---EEESSEE-SS-EEPPPTTS-SSEEPPPEEEEEEETTSPPSS-GGGEEEEEEESSTT---EEEEEEEE--S-HHHHHHTT-EEES---

Organism: Cricetulus griseus (NCBI:txid10029)

InterPro domains:
  IPR026983 Dynein heavy chain [PTHR45703] (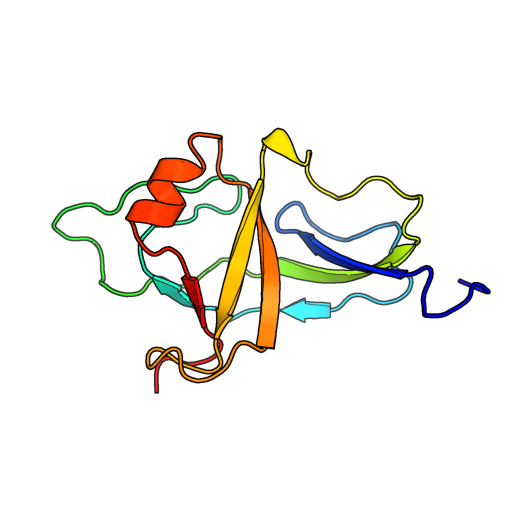3-115)
  IPR041228 Dynein heavy chain, C-terminal domain [PF18199] (2-114)
  IPR043160 Dynein heavy chain, C-terminal domain, barrel region [G3DSA:3.10.490.20] (1-117)

Sequence (117 aa):
MGCSVDSLKFVASWKGRLPEAKLQIKISGLLLEGCSFDGNRLSENQHDSPSVSSVLPCFMGWTPQSTYGPYSPDECISLPVYTSAERDRVVTNIDVPCGGNQDQWIQCGAALFLKNQ

Radius of gyration: 14.53 Å; chains: 1; bounding box: 41×31×36 Å

pLDDT: mean 93.99, std 5.04, range [60.06, 97.94]

Foldseek 3Di:
DPDDPVQKDKAKALVDDDPQFPDKDWDFFKKKALFDDDSAATDHDDPPGDRIDTDDIIIIGIGGPPDDGPDDPQQWDWAFEAQEPVRPDTPGTYTDRHRHPRVSSVVSVMHIYNDHD